Protein AF-A0A2E0SB12-F1 (afdb_monomer)

Sequence (66 aa):
MAKSYMQLQESEGHLLAAASRLYSAYLTSDQYTGDNEATLMRKAIQETLQMANAIDATVIADNEVE

pLDDT: mean 87.95, std 14.28, range [45.94, 98.12]

Nearest PDB structures (foldseek):
  6exn-assembly1_R  TM=5.042E-01  e=6.045E+00  Saccharomyces cerevisiae S288C
  8ssg-assembly1_A-2  TM=3.924E-01  e=7.327E+00  Hydrogenobacter thermophilus TK-6

Radius of gyration: 15.78 Å; Cα contacts (8 Å, |Δi|>4): 27; chains: 1; bounding box: 34×37×42 Å

Solvent-accessible surface area (backbone atoms only — not comparable to full-atom values): 3945 Å² total; per-residue (Å²): 131,85,82,79,79,85,78,72,54,72,70,55,49,53,49,49,59,51,15,50,51,48,29,52,53,38,66,76,35,93,80,50,76,89,82,46,64,72,58,47,45,52,49,20,45,51,54,40,51,52,51,51,52,52,50,52,55,50,55,51,56,64,69,66,75,118

Foldseek 3Di:
DDPPPPDDDPVRVVLVVQLVVQLVVCCVDPVDPPPCSVVSSVVSSVVSVVVVVVVVVVVVVVVVPD

Secondary structure (DSSP, 8-state):
---------HHHHHHHHHHHHHHHHHHTSTT--SS-HHHHHHHHHHHHHHHHHHHHHHHHHHHT--

Structure (mmCIF, N/CA/C/O backbone):
data_AF-A0A2E0SB12-F1
#
_entry.id   AF-A0A2E0SB12-F1
#
loop_
_atom_site.group_PDB
_atom_site.id
_atom_site.type_symbol
_atom_site.label_atom_id
_atom_site.label_alt_id
_atom_site.label_comp_id
_atom_site.label_asym_id
_atom_site.label_entity_id
_atom_site.label_seq_id
_atom_site.pdbx_PDB_ins_code
_atom_site.Cartn_x
_atom_site.Cartn_y
_atom_site.Cartn_z
_atom_site.occupancy
_atom_site.B_iso_or_equiv
_atom_site.auth_seq_id
_atom_site.auth_comp_id
_atom_site.auth_asym_id
_atom_site.auth_atom_id
_atom_site.pdbx_PDB_model_num
ATOM 1 N N . MET A 1 1 ? -2.967 28.965 11.668 1.00 45.94 1 MET A N 1
ATOM 2 C CA . MET A 1 1 ? -2.310 27.687 11.321 1.00 45.94 1 MET A CA 1
ATOM 3 C C . MET A 1 1 ? -1.738 27.829 9.923 1.00 45.94 1 MET A C 1
ATOM 5 O O . MET A 1 1 ? -2.484 28.212 9.030 1.00 45.94 1 MET A O 1
ATOM 9 N N . ALA A 1 2 ? -0.430 27.647 9.747 1.00 47.78 2 ALA A N 1
ATOM 10 C CA . ALA A 1 2 ? 0.192 27.732 8.428 1.00 47.78 2 ALA A CA 1
ATOM 11 C C . ALA A 1 2 ?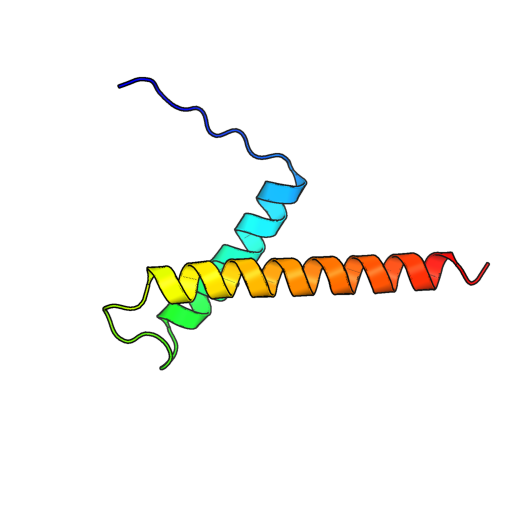 -0.394 26.634 7.526 1.00 47.78 2 ALA A C 1
ATOM 13 O O . ALA A 1 2 ? -0.402 25.466 7.915 1.00 47.78 2 ALA A O 1
ATOM 14 N N . LYS A 1 3 ? -0.926 27.003 6.354 1.00 53.72 3 LYS A N 1
ATOM 15 C CA . LYS A 1 3 ? -1.322 26.030 5.329 1.00 53.72 3 LYS A CA 1
ATOM 16 C C . LYS A 1 3 ? -0.050 25.331 4.856 1.00 53.72 3 LYS A C 1
ATOM 18 O O . LYS A 1 3 ? 0.727 25.917 4.110 1.00 53.72 3 LYS A O 1
ATOM 23 N N . SER A 1 4 ? 0.165 24.105 5.318 1.00 62.12 4 SER A N 1
ATOM 24 C CA . SER A 1 4 ? 1.132 23.210 4.696 1.00 62.12 4 SER A CA 1
ATOM 25 C C . SER A 1 4 ? 0.549 22.810 3.345 1.00 62.12 4 SER A C 1
ATOM 27 O O . SER A 1 4 ? -0.379 22.003 3.279 1.00 62.12 4 SER A O 1
ATOM 29 N N . TYR A 1 5 ? 1.001 23.459 2.272 1.00 65.88 5 TYR A N 1
ATOM 30 C CA . TYR A 1 5 ? 0.698 23.002 0.922 1.00 65.88 5 TYR A CA 1
ATOM 31 C C . TYR A 1 5 ? 1.538 21.752 0.686 1.00 65.88 5 TYR A C 1
ATOM 33 O O . TYR A 1 5 ? 2.707 21.836 0.321 1.00 65.88 5 TYR A O 1
ATOM 41 N N . MET A 1 6 ? 0.962 20.590 0.990 1.00 73.56 6 MET A N 1
ATOM 42 C CA . MET A 1 6 ? 1.608 19.312 0.732 1.00 73.56 6 MET A CA 1
ATOM 43 C C . MET A 1 6 ? 1.608 19.092 -0.781 1.00 73.56 6 MET A C 1
ATOM 45 O O . MET A 1 6 ? 0.575 18.772 -1.367 1.00 73.56 6 MET A O 1
ATOM 49 N N . GLN A 1 7 ? 2.747 19.350 -1.416 1.00 81.75 7 GLN A N 1
ATOM 50 C CA . GLN A 1 7 ? 2.943 19.121 -2.839 1.00 81.75 7 GLN A CA 1
ATOM 51 C C . GLN A 1 7 ? 3.699 17.806 -2.997 1.00 81.75 7 GLN A C 1
ATOM 53 O O . GLN A 1 7 ? 4.883 17.729 -2.684 1.00 81.75 7 GLN A O 1
ATOM 58 N N . LEU A 1 8 ? 2.980 16.772 -3.424 1.00 82.94 8 LEU A N 1
ATOM 59 C CA . LEU A 1 8 ? 3.569 15.482 -3.765 1.00 82.94 8 LEU A CA 1
ATOM 60 C C . LEU A 1 8 ? 4.209 15.566 -5.150 1.00 82.94 8 LEU A C 1
ATOM 62 O O . LEU A 1 8 ? 3.689 16.250 -6.038 1.00 82.94 8 LEU A O 1
ATOM 66 N N . GLN A 1 9 ? 5.311 14.851 -5.342 1.00 89.62 9 GLN A N 1
ATOM 67 C CA . GLN A 1 9 ? 5.819 14.568 -6.679 1.00 89.62 9 GLN A CA 1
ATOM 68 C C . GLN A 1 9 ? 4.806 13.706 -7.450 1.00 89.62 9 GLN A C 1
ATOM 70 O O . GLN A 1 9 ? 3.971 13.017 -6.864 1.00 89.62 9 GLN A O 1
ATOM 75 N N . GLU A 1 10 ? 4.866 13.733 -8.780 1.00 89.62 10 GLU A N 1
ATOM 76 C CA . GLU A 1 10 ? 3.927 12.988 -9.630 1.00 89.62 10 GLU A CA 1
ATOM 77 C C . GLU A 1 10 ? 3.946 11.478 -9.329 1.00 89.62 10 GLU A C 1
ATOM 79 O O . GLU A 1 10 ? 2.898 10.862 -9.126 1.00 89.62 10 GLU A O 1
ATOM 84 N N . SER A 1 11 ? 5.144 10.905 -9.178 1.00 87.69 11 SER A N 1
ATOM 85 C CA . SER A 1 11 ? 5.348 9.511 -8.768 1.00 87.69 11 SER A CA 1
ATOM 86 C C . SER A 1 11 ? 4.724 9.206 -7.403 1.00 87.69 11 SER A C 1
ATOM 88 O O . SER A 1 11 ? 4.022 8.206 -7.250 1.00 87.69 11 SER A O 1
ATOM 90 N N . GLU A 1 12 ? 4.905 10.089 -6.420 1.00 89.69 12 GLU A N 1
ATOM 91 C CA . GLU A 1 12 ? 4.297 9.962 -5.091 1.00 89.69 12 GLU A CA 1
ATOM 92 C C . GLU A 1 12 ? 2.765 10.033 -5.159 1.00 89.69 12 GLU A C 1
ATOM 94 O O . GLU A 1 12 ? 2.082 9.320 -4.424 1.00 89.69 12 GLU A O 1
ATOM 99 N N . GLY A 1 13 ? 2.209 10.834 -6.072 1.00 93.12 13 GLY A N 1
ATOM 100 C CA . GLY A 1 13 ? 0.773 10.891 -6.344 1.00 93.12 13 GLY A CA 1
ATOM 101 C C . GLY A 1 13 ? 0.222 9.570 -6.888 1.00 93.12 13 GLY A C 1
ATOM 102 O O . GLY A 1 13 ? -0.828 9.103 -6.436 1.00 93.12 13 GLY A O 1
ATOM 103 N N . HIS A 1 14 ? 0.942 8.923 -7.808 1.00 93.75 14 HIS A N 1
ATOM 104 C CA . HIS A 1 14 ? 0.571 7.601 -8.319 1.00 93.75 14 HIS A CA 1
ATOM 105 C C . HIS A 1 14 ? 0.641 6.520 -7.239 1.00 93.75 14 HIS A C 1
ATOM 107 O O . HIS A 1 14 ? -0.293 5.722 -7.110 1.00 93.75 14 HIS A O 1
ATOM 113 N N . LEU A 1 15 ? 1.703 6.524 -6.429 1.00 95.00 15 LEU A N 1
ATOM 114 C CA . LEU A 1 15 ? 1.849 5.601 -5.303 1.00 95.00 15 LEU A CA 1
ATOM 115 C C . L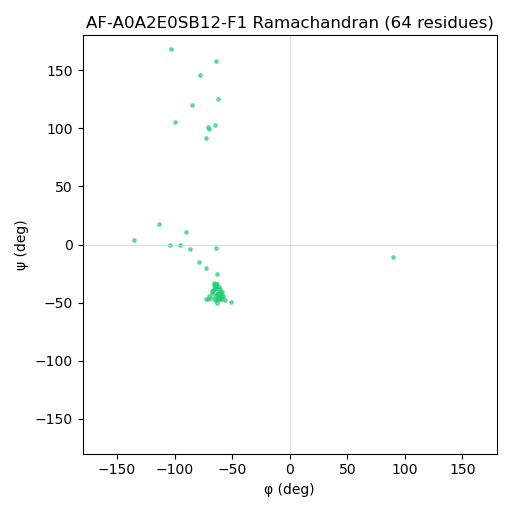EU A 1 15 ? 0.751 5.824 -4.261 1.00 95.00 15 LEU A C 1
ATOM 117 O O . LEU A 1 15 ? 0.137 4.861 -3.807 1.00 95.00 15 LEU A O 1
ATOM 121 N N . LEU A 1 16 ? 0.418 7.075 -3.937 1.00 96.00 16 LEU A N 1
ATOM 122 C CA . LEU A 1 16 ? -0.686 7.391 -3.033 1.00 96.00 16 LEU A CA 1
ATOM 123 C C . LEU A 1 16 ? -2.026 6.875 -3.576 1.00 96.00 16 LEU A C 1
ATOM 125 O O . LEU A 1 16 ? -2.816 6.301 -2.826 1.00 96.00 16 LEU A O 1
ATOM 129 N N . ALA A 1 17 ? -2.287 7.045 -4.873 1.00 96.50 17 ALA A N 1
ATOM 130 C CA . ALA A 1 17 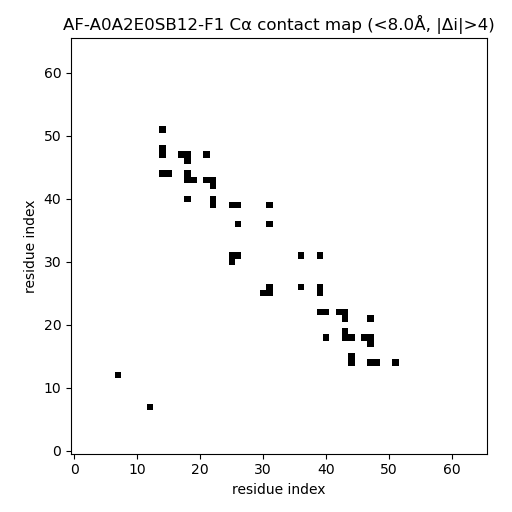? -3.506 6.551 -5.507 1.00 96.50 17 ALA A CA 1
ATOM 131 C C . ALA A 1 17 ? -3.591 5.014 -5.521 1.00 96.50 17 ALA A C 1
ATOM 133 O O . ALA A 1 17 ? -4.685 4.460 -5.435 1.00 96.50 17 ALA A O 1
ATOM 134 N N . ALA A 1 18 ? -2.468 4.304 -5.637 1.00 96.25 18 ALA A N 1
ATOM 135 C CA . ALA A 1 18 ? -2.434 2.847 -5.522 1.00 96.25 18 ALA A CA 1
ATOM 136 C C . ALA A 1 18 ? -2.623 2.386 -4.066 1.00 96.25 18 ALA A C 1
ATOM 138 O O . ALA A 1 18 ? -3.485 1.546 -3.795 1.00 96.25 18 ALA A O 1
ATOM 139 N N . ALA A 1 19 ? -1.907 3.003 -3.124 1.00 97.62 19 ALA A N 1
ATOM 140 C CA . ALA A 1 19 ? -2.008 2.697 -1.700 1.00 97.62 19 ALA A CA 1
ATOM 141 C C . ALA A 1 19 ? -3.412 2.965 -1.146 1.00 97.62 19 ALA A C 1
ATOM 143 O O . ALA A 1 19 ? -3.907 2.186 -0.335 1.00 97.62 19 ALA A O 1
ATOM 144 N N . SER A 1 20 ? -4.099 4.014 -1.611 1.00 97.50 20 SER A N 1
ATOM 145 C CA . SER A 1 20 ? -5.471 4.310 -1.181 1.00 97.50 20 SER A CA 1
ATOM 146 C C . SER A 1 20 ? -6.464 3.219 -1.589 1.00 97.50 20 SER A C 1
ATOM 148 O O . SER A 1 20 ? -7.378 2.910 -0.822 1.00 97.50 20 SER A O 1
ATOM 150 N N . ARG A 1 21 ? -6.269 2.582 -2.752 1.00 97.75 21 ARG A N 1
ATOM 151 C CA . ARG A 1 21 ? -7.089 1.448 -3.208 1.00 97.75 21 ARG A CA 1
ATOM 152 C C . ARG A 1 21 ? -6.852 0.213 -2.345 1.00 97.75 21 ARG A C 1
ATOM 154 O O . ARG A 1 21 ? -7.826 -0.391 -1.904 1.00 97.75 21 ARG A O 1
ATOM 161 N N . LEU A 1 22 ? -5.590 -0.120 -2.054 1.00 97.12 22 LEU A N 1
ATOM 162 C CA . LEU A 1 22 ? -5.254 -1.223 -1.143 1.00 97.12 22 LEU A CA 1
ATOM 163 C C . LEU A 1 22 ? -5.821 -0.987 0.256 1.00 97.12 22 LEU A C 1
ATOM 165 O O . LEU A 1 22 ? -6.463 -1.865 0.825 1.00 97.12 22 LEU A O 1
ATOM 169 N N . TYR A 1 23 ? -5.646 0.222 0.785 1.00 97.88 23 TYR A N 1
ATOM 170 C CA . TYR A 1 23 ? -6.167 0.576 2.097 1.00 97.88 23 TYR A CA 1
ATOM 171 C C . TYR A 1 23 ? -7.696 0.473 2.149 1.00 97.88 23 TYR A C 1
ATOM 173 O O . TYR A 1 23 ? -8.240 -0.120 3.077 1.00 97.88 23 TYR A O 1
ATOM 181 N N . SER A 1 24 ? -8.387 0.964 1.116 1.00 97.56 24 SER A N 1
ATOM 182 C CA . SER A 1 24 ? -9.844 0.833 1.001 1.00 97.56 24 SER A CA 1
ATOM 183 C C . SER A 1 24 ? -10.284 -0.632 0.979 1.00 97.56 24 SER A C 1
ATOM 185 O O . SER A 1 24 ? -11.260 -0.978 1.636 1.00 97.56 24 SER A O 1
ATOM 187 N N . ALA A 1 25 ? -9.549 -1.500 0.277 1.00 97.56 25 ALA A N 1
ATOM 188 C CA . ALA A 1 25 ? -9.824 -2.935 0.256 1.00 97.56 25 ALA A CA 1
ATOM 189 C C . ALA A 1 25 ? -9.615 -3.598 1.627 1.00 97.56 25 ALA A C 1
ATOM 191 O O . ALA A 1 25 ? -10.366 -4.498 1.992 1.00 97.56 25 ALA A O 1
ATOM 192 N N . TYR A 1 26 ? -8.635 -3.155 2.420 1.00 97.12 26 TYR A N 1
ATOM 193 C CA . TYR A 1 26 ? -8.471 -3.677 3.777 1.00 97.12 26 TYR A CA 1
ATOM 194 C C . TYR A 1 26 ? -9.618 -3.277 4.698 1.00 97.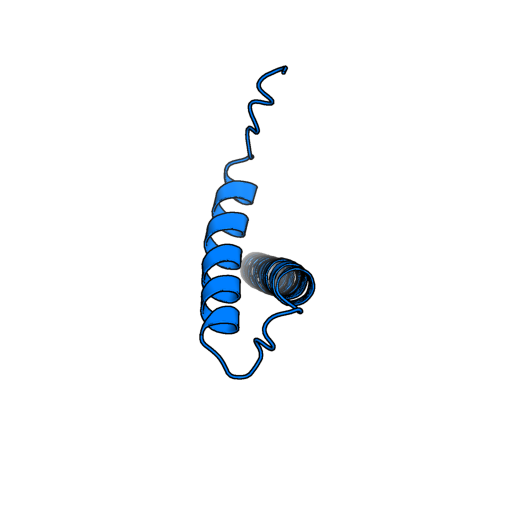12 26 TYR A C 1
ATOM 196 O O . TYR A 1 26 ? -10.092 -4.127 5.449 1.00 97.12 26 TYR A O 1
ATOM 204 N N . LEU A 1 27 ? -10.084 -2.027 4.610 1.00 95.69 27 LEU A N 1
ATOM 205 C CA . LEU A 1 27 ? -11.200 -1.525 5.417 1.00 95.69 27 LEU A CA 1
ATOM 206 C C . LEU A 1 27 ? -12.524 -2.247 5.136 1.00 95.69 27 LEU A C 1
ATOM 208 O O . LEU A 1 27 ? -13.389 -2.286 6.006 1.00 95.69 27 LEU A O 1
ATOM 212 N N . THR A 1 28 ? -12.693 -2.815 3.941 1.00 95.75 28 THR A N 1
ATOM 213 C CA . THR A 1 28 ? -13.885 -3.594 3.568 1.00 95.75 28 THR A CA 1
ATOM 214 C C . THR A 1 28 ? -13.717 -5.102 3.755 1.00 95.75 28 THR A C 1
ATOM 216 O O . THR A 1 28 ? -14.650 -5.854 3.482 1.00 95.75 28 THR A O 1
ATOM 219 N N . SER A 1 29 ? -12.545 -5.550 4.210 1.00 94.50 29 SER A N 1
ATOM 220 C CA . SER A 1 29 ? -12.236 -6.959 4.461 1.00 94.50 29 SER A CA 1
ATOM 221 C C . SER A 1 29 ? -12.274 -7.293 5.951 1.00 94.50 29 SER A C 1
ATOM 223 O O . SER A 1 29 ? -12.197 -6.404 6.798 1.00 94.50 29 SER A O 1
ATOM 225 N N . ASP A 1 30 ? -12.243 -8.586 6.275 1.00 94.69 30 ASP A N 1
ATOM 226 C CA . ASP A 1 30 ? -12.138 -9.077 7.658 1.00 94.69 30 ASP A CA 1
ATOM 227 C C . ASP A 1 30 ? -10.811 -8.699 8.353 1.00 94.69 30 ASP A C 1
ATOM 229 O O . ASP A 1 30 ? -10.612 -8.999 9.528 1.00 94.69 30 ASP A O 1
ATOM 233 N N . GLN A 1 31 ? -9.876 -8.043 7.649 1.00 92.81 31 GLN A N 1
ATOM 234 C CA . GLN A 1 31 ? -8.651 -7.513 8.253 1.00 92.81 31 GLN A CA 1
ATOM 235 C C . GLN A 1 31 ? -8.901 -6.277 9.124 1.00 92.81 31 GLN A C 1
ATOM 237 O O . GLN A 1 31 ? -8.047 -5.953 9.950 1.00 92.81 31 GLN A O 1
ATOM 242 N N . TYR A 1 32 ? -10.015 -5.565 8.945 1.00 95.44 32 TYR A N 1
ATOM 243 C CA . TYR A 1 32 ? -10.330 -4.380 9.736 1.00 95.44 32 TYR A CA 1
ATOM 244 C C . TYR A 1 32 ? -11.012 -4.748 11.055 1.00 95.44 3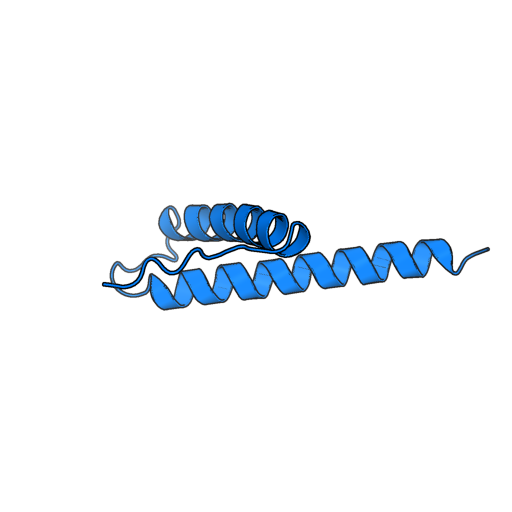2 TYR A C 1
ATOM 246 O O . TYR A 1 32 ? -12.085 -5.346 11.068 1.00 95.44 32 TYR A O 1
ATOM 254 N N . THR A 1 33 ? -10.391 -4.366 12.172 1.00 95.62 33 THR A N 1
ATOM 255 C CA . THR A 1 33 ? -10.863 -4.697 13.530 1.00 95.62 33 THR A CA 1
ATOM 256 C C . THR A 1 33 ? -11.529 -3.526 14.251 1.00 95.62 33 THR A C 1
ATOM 258 O O . THR A 1 33 ? -11.996 -3.693 15.374 1.00 95.62 33 THR A O 1
ATOM 261 N N . GLY A 1 34 ? -11.613 -2.348 13.623 1.00 93.06 34 GLY A N 1
ATOM 262 C CA . GLY A 1 34 ? -12.174 -1.137 14.238 1.00 93.06 34 GLY A CA 1
ATOM 263 C C . GLY A 1 34 ? -11.166 -0.263 14.989 1.00 93.06 34 GLY A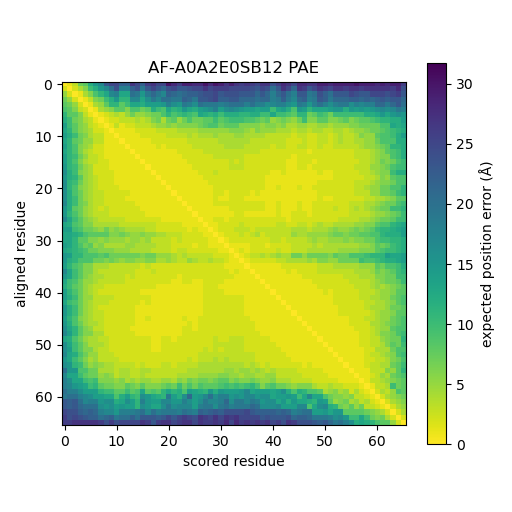 C 1
ATOM 264 O O . GLY A 1 34 ? -11.512 0.847 15.378 1.00 93.06 34 GLY A O 1
ATOM 265 N N . ASP A 1 35 ? -9.949 -0.760 15.216 1.00 95.81 35 ASP A N 1
ATOM 266 C CA . ASP A 1 35 ? -8.885 -0.083 15.971 1.00 95.81 35 ASP A CA 1
ATOM 267 C C . ASP A 1 35 ? -7.501 -0.164 15.294 1.00 95.81 35 ASP A C 1
ATOM 269 O O . ASP A 1 35 ? -6.490 0.287 15.844 1.00 95.81 35 ASP A O 1
ATOM 273 N N . ASN A 1 36 ? -7.432 -0.753 14.097 1.00 96.81 36 ASN A N 1
ATOM 274 C CA . ASN A 1 36 ? -6.189 -1.045 13.389 1.00 96.81 36 ASN A CA 1
ATOM 275 C C . ASN A 1 36 ? -6.002 -0.250 12.084 1.00 96.81 36 ASN A C 1
ATOM 277 O O . ASN A 1 36 ? -5.130 -0.594 11.279 1.00 96.81 36 ASN A O 1
ATOM 281 N N . GLU A 1 37 ? -6.738 0.847 11.889 1.00 96.50 37 GLU A N 1
A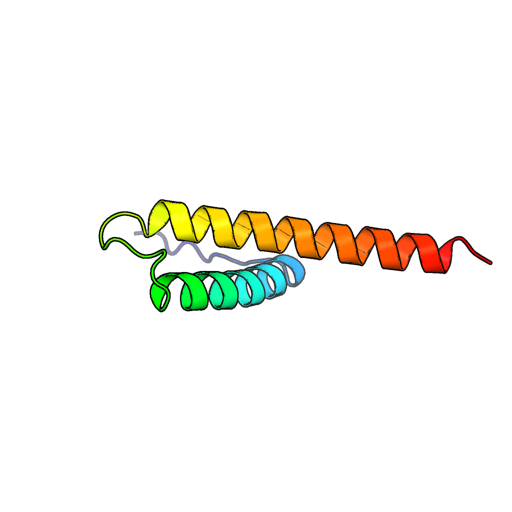TOM 282 C CA . GLU A 1 37 ? -6.680 1.719 10.706 1.00 96.50 37 GLU A CA 1
ATOM 283 C C . GLU A 1 37 ? -5.245 2.138 10.377 1.00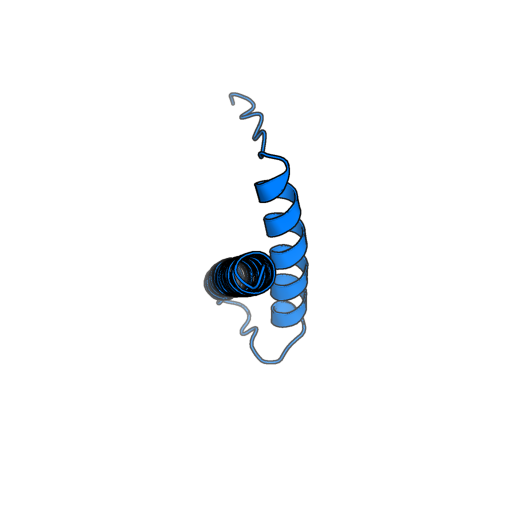 96.50 37 GLU A C 1
ATOM 285 O O . GLU A 1 37 ? -4.773 1.986 9.251 1.00 96.50 37 GLU A O 1
ATOM 290 N N . ALA A 1 38 ? -4.508 2.623 11.382 1.00 97.06 38 ALA A N 1
ATOM 291 C CA . ALA A 1 38 ? -3.137 3.092 11.199 1.00 97.06 38 ALA A CA 1
ATOM 292 C C . ALA A 1 38 ? -2.187 1.968 10.757 1.00 97.06 38 ALA A C 1
ATOM 294 O O . ALA A 1 38 ? -1.256 2.205 9.984 1.00 97.06 38 ALA A O 1
ATOM 295 N N . THR A 1 39 ? -2.420 0.745 11.231 1.00 97.69 39 THR A N 1
ATOM 296 C CA . THR A 1 39 ? -1.635 -0.436 10.856 1.00 97.69 39 THR A CA 1
ATOM 297 C C . THR A 1 39 ? -1.933 -0.841 9.417 1.00 97.69 39 THR A C 1
ATOM 299 O O . THR A 1 39 ? -1.003 -1.032 8.634 1.00 97.69 39 THR A O 1
ATOM 302 N N . LEU A 1 40 ? -3.212 -0.900 9.042 1.00 97.75 40 LEU A N 1
ATOM 303 C CA . LEU A 1 40 ? -3.643 -1.232 7.683 1.00 97.75 40 LEU A CA 1
ATOM 304 C C . LEU A 1 40 ? -3.190 -0.183 6.662 1.00 97.75 40 LEU A C 1
ATOM 306 O O . LEU A 1 40 ? -2.757 -0.538 5.568 1.00 97.75 40 LEU A O 1
ATOM 310 N N . MET A 1 41 ? -3.206 1.099 7.028 1.00 98.00 41 MET A N 1
ATOM 311 C CA . MET A 1 41 ? -2.693 2.179 6.185 1.00 98.00 41 MET A CA 1
ATOM 312 C C . MET A 1 41 ? -1.191 2.021 5.923 1.00 98.00 41 MET A C 1
ATOM 314 O O . MET A 1 41 ? -0.755 2.096 4.775 1.00 98.00 41 MET A O 1
ATOM 318 N N . ARG A 1 42 ? -0.386 1.758 6.963 1.00 97.81 42 ARG A N 1
ATOM 319 C CA . ARG A 1 42 ? 1.057 1.509 6.787 1.00 97.81 42 ARG A CA 1
ATOM 320 C C . ARG A 1 42 ? 1.313 0.282 5.919 1.00 97.81 42 ARG A C 1
ATOM 322 O O . ARG A 1 42 ? 2.170 0.344 5.042 1.00 97.81 42 ARG A O 1
ATOM 329 N N . LYS A 1 43 ? 0.554 -0.794 6.135 1.00 97.69 43 LYS A N 1
ATOM 330 C CA . LYS A 1 43 ? 0.635 -2.018 5.332 1.00 97.69 43 LYS A CA 1
ATOM 331 C C . LYS A 1 43 ? 0.351 -1.734 3.854 1.00 97.69 43 LYS A C 1
ATOM 333 O O . LYS A 1 43 ? 1.148 -2.114 3.006 1.00 97.69 43 LYS A O 1
ATOM 338 N N . ALA A 1 44 ? -0.707 -0.981 3.550 1.00 98.12 44 ALA A N 1
ATOM 339 C CA . ALA A 1 44 ? -1.069 -0.634 2.175 1.00 98.12 44 ALA A CA 1
ATOM 340 C C . ALA A 1 44 ? 0.032 0.171 1.464 1.00 98.12 44 ALA A C 1
ATOM 342 O O . ALA A 1 44 ? 0.331 -0.076 0.295 1.00 98.12 44 ALA A O 1
ATOM 343 N N . ILE A 1 45 ? 0.668 1.109 2.173 1.00 97.81 45 ILE A N 1
ATOM 344 C CA . ILE A 1 45 ? 1.806 1.876 1.645 1.00 97.81 45 ILE A CA 1
ATOM 345 C C . ILE A 1 45 ? 2.998 0.949 1.376 1.00 97.81 45 ILE A C 1
ATOM 347 O O . ILE A 1 45 ? 3.581 1.004 0.295 1.00 97.81 45 ILE A O 1
ATOM 351 N N . GLN A 1 46 ? 3.349 0.079 2.325 1.00 97.94 46 GLN A N 1
ATOM 352 C CA . GLN A 1 46 ? 4.471 -0.854 2.181 1.00 97.94 46 GLN A CA 1
ATOM 353 C C . GLN A 1 46 ? 4.279 -1.818 1.009 1.00 97.94 46 GLN A C 1
ATOM 355 O O . GLN A 1 46 ? 5.190 -1.972 0.198 1.00 97.94 46 GLN A O 1
ATOM 360 N N . GLU A 1 47 ? 3.099 -2.421 0.879 1.00 97.81 47 GLU A N 1
ATOM 361 C CA . GLU A 1 47 ? 2.792 -3.323 -0.236 1.00 97.81 47 GLU A CA 1
ATOM 362 C C . GLU A 1 47 ? 2.793 -2.579 -1.579 1.00 97.81 47 GLU A C 1
ATOM 364 O O . GLU A 1 47 ? 3.292 -3.097 -2.574 1.00 97.81 47 GLU A O 1
ATOM 369 N N . THR A 1 48 ? 2.340 -1.321 -1.609 1.00 97.75 48 THR A N 1
ATOM 370 C CA . THR A 1 48 ? 2.433 -0.484 -2.817 1.00 97.75 48 THR A CA 1
ATOM 371 C C . THR A 1 48 ? 3.876 -0.238 -3.243 1.00 97.75 48 THR A C 1
ATOM 373 O O . THR A 1 48 ? 4.189 -0.350 -4.427 1.00 97.75 48 THR A O 1
ATOM 376 N N . LEU A 1 49 ? 4.770 0.057 -2.298 1.00 96.62 49 LEU A N 1
ATOM 377 C CA . LEU A 1 49 ? 6.194 0.237 -2.592 1.00 96.62 49 LEU A CA 1
ATOM 378 C C . LEU A 1 49 ? 6.839 -1.066 -3.075 1.00 96.62 49 LEU A C 1
ATOM 380 O O . LEU A 1 49 ? 7.649 -1.041 -3.996 1.00 96.62 49 LEU A O 1
ATOM 384 N N . GLN A 1 50 ? 6.454 -2.210 -2.503 1.00 96.94 50 GLN A N 1
ATOM 385 C CA . GLN A 1 50 ? 6.915 -3.518 -2.976 1.00 96.94 50 GLN A CA 1
ATOM 386 C C . GLN A 1 50 ? 6.472 -3.788 -4.417 1.00 96.94 50 GLN A C 1
ATOM 388 O O . GLN A 1 50 ? 7.292 -4.217 -5.225 1.00 96.94 50 GLN A O 1
ATOM 393 N N . MET A 1 51 ? 5.215 -3.487 -4.763 1.00 95.75 51 MET A N 1
ATOM 394 C CA . MET A 1 51 ? 4.726 -3.603 -6.142 1.00 95.75 51 MET A CA 1
ATOM 395 C C . MET A 1 51 ? 5.487 -2.678 -7.093 1.00 95.75 51 MET A C 1
ATOM 397 O O . MET A 1 51 ? 5.897 -3.115 -8.164 1.00 95.75 51 MET A O 1
ATOM 401 N N . ALA A 1 52 ? 5.706 -1.421 -6.701 1.00 94.31 52 ALA A N 1
ATOM 402 C CA . ALA A 1 52 ? 6.444 -0.460 -7.515 1.00 94.31 52 ALA A CA 1
ATOM 403 C C . ALA A 1 52 ? 7.880 -0.933 -7.792 1.00 94.31 52 ALA A C 1
ATOM 405 O O . ALA A 1 52 ? 8.299 -0.950 -8.945 1.00 94.31 52 ALA A O 1
ATOM 406 N N . ASN A 1 53 ? 8.591 -1.402 -6.762 1.00 94.19 53 ASN A N 1
ATOM 407 C CA . ASN A 1 53 ? 9.946 -1.940 -6.908 1.00 94.19 53 ASN A CA 1
ATOM 408 C C . ASN A 1 53 ? 9.983 -3.206 -7.778 1.00 94.19 53 ASN A C 1
ATOM 410 O O . ASN A 1 53 ? 10.925 -3.401 -8.537 1.00 94.19 53 ASN A O 1
ATOM 414 N N . ALA A 1 54 ? 8.972 -4.076 -7.680 1.00 94.31 54 ALA A N 1
ATOM 415 C CA . ALA A 1 54 ? 8.889 -5.276 -8.510 1.00 94.31 54 ALA A CA 1
ATOM 416 C C . ALA A 1 54 ? 8.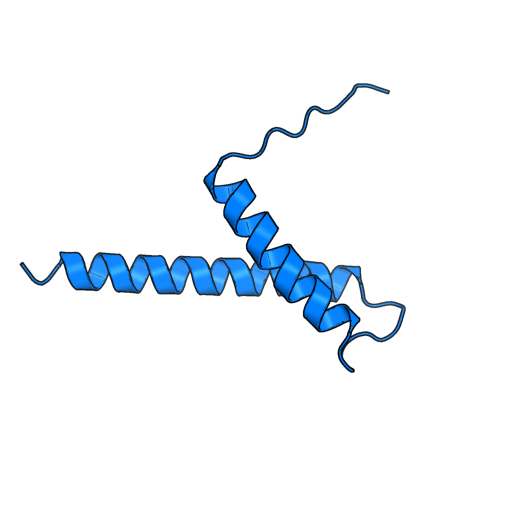661 -4.941 -9.994 1.00 94.31 54 ALA A C 1
ATOM 418 O O . ALA A 1 54 ? 9.261 -5.572 -10.865 1.00 94.31 54 ALA A O 1
ATOM 419 N N . ILE A 1 55 ? 7.823 -3.940 -10.280 1.00 90.62 55 ILE A N 1
ATOM 420 C CA . ILE A 1 55 ? 7.621 -3.428 -11.641 1.00 90.62 55 ILE A CA 1
ATOM 421 C C . ILE A 1 55 ? 8.926 -2.838 -12.173 1.00 90.62 55 ILE A C 1
ATOM 423 O O . ILE A 1 55 ? 9.351 -3.225 -13.256 1.00 90.62 55 ILE A O 1
ATOM 427 N N . ASP A 1 56 ? 9.573 -1.958 -11.407 1.00 88.88 56 ASP A N 1
ATOM 428 C CA . ASP A 1 56 ? 10.837 -1.321 -11.793 1.00 88.88 56 ASP A CA 1
ATOM 429 C C . ASP A 1 56 ? 11.918 -2.364 -12.115 1.00 88.88 56 ASP A C 1
ATOM 431 O O . ASP A 1 56 ? 12.497 -2.348 -13.198 1.00 88.88 56 ASP A O 1
ATOM 435 N N . ALA A 1 57 ? 12.093 -3.363 -11.244 1.00 89.50 57 ALA A N 1
ATOM 436 C CA . ALA A 1 57 ? 13.036 -4.456 -11.465 1.00 89.50 57 ALA A CA 1
ATOM 437 C C . ALA A 1 57 ? 12.725 -5.280 -12.728 1.00 89.50 57 ALA A C 1
ATOM 439 O O . ALA A 1 57 ? 13.644 -5.688 -13.433 1.00 89.50 57 ALA A O 1
ATOM 440 N N . THR A 1 58 ? 11.444 -5.519 -13.024 1.00 88.38 58 THR A N 1
ATOM 441 C CA . THR A 1 58 ? 11.029 -6.270 -14.222 1.00 88.38 58 THR A CA 1
ATOM 442 C C . THR A 1 58 ? 11.288 -5.463 -15.494 1.00 88.38 58 THR A C 1
ATOM 444 O O . THR A 1 58 ? 11.832 -5.989 -16.457 1.00 88.38 58 THR A O 1
ATOM 447 N N . VAL A 1 59 ? 10.954 -4.171 -15.485 1.00 83.62 59 VAL A N 1
ATOM 448 C CA . VAL A 1 59 ? 11.161 -3.276 -16.632 1.00 83.62 59 VAL A CA 1
ATOM 449 C C . VAL A 1 59 ? 12.651 -3.066 -16.914 1.00 83.62 59 VAL A C 1
ATOM 451 O O . VAL A 1 59 ? 13.051 -3.039 -18.074 1.00 83.62 59 VAL A O 1
ATOM 454 N N . ILE A 1 60 ? 13.486 -2.930 -15.879 1.00 75.25 60 ILE A N 1
ATOM 455 C CA . ILE A 1 60 ? 14.944 -2.839 -16.042 1.00 75.25 60 ILE A CA 1
ATOM 456 C C . ILE A 1 60 ? 15.494 -4.137 -16.634 1.00 75.25 60 ILE A C 1
ATOM 458 O O . ILE A 1 60 ? 16.245 -4.075 -17.601 1.00 75.25 60 ILE A O 1
ATOM 462 N N . ALA A 1 61 ? 15.085 -5.294 -16.104 1.00 69.75 61 ALA A N 1
ATOM 463 C CA . ALA A 1 61 ? 15.540 -6.588 -16.604 1.00 69.75 61 ALA A CA 1
ATOM 464 C C . ALA A 1 61 ? 15.204 -6.789 -18.089 1.00 69.75 61 ALA A C 1
ATOM 466 O O . ALA A 1 61 ? 16.060 -7.262 -18.826 1.00 69.75 61 ALA A O 1
ATOM 467 N N . ASP A 1 62 ? 14.012 -6.383 -18.541 1.00 67.44 62 ASP A N 1
ATOM 468 C CA . ASP A 1 62 ? 13.628 -6.446 -19.959 1.00 67.44 62 ASP A CA 1
ATOM 469 C C . ASP A 1 62 ? 14.492 -5.530 -20.847 1.00 67.44 62 ASP A C 1
ATOM 471 O O . ASP A 1 62 ? 14.808 -5.890 -21.980 1.00 67.44 62 ASP A O 1
ATOM 475 N N . ASN A 1 63 ? 14.919 -4.372 -20.335 1.00 66.69 63 ASN A N 1
ATOM 476 C CA . ASN A 1 63 ? 15.776 -3.433 -21.067 1.00 66.69 63 ASN A CA 1
ATOM 477 C C . ASN A 1 63 ? 17.262 -3.843 -21.099 1.00 66.69 63 ASN A C 1
ATOM 479 O O . ASN A 1 63 ? 18.020 -3.287 -21.888 1.00 66.69 63 ASN A O 1
ATOM 483 N N . GLU A 1 64 ? 17.699 -4.784 -20.255 1.00 60.72 64 GLU A N 1
ATOM 484 C CA . GLU A 1 64 ? 19.080 -5.295 -20.230 1.00 60.72 64 GLU A CA 1
ATOM 485 C C . GLU A 1 64 ? 19.320 -6.462 -21.213 1.00 60.72 64 GLU A C 1
ATOM 487 O O . GLU A 1 64 ? 20.452 -6.925 -21.343 1.00 60.72 64 GLU A O 1
ATOM 492 N N . VAL A 1 65 ? 18.282 -6.947 -21.911 1.00 59.44 65 VAL A N 1
ATOM 493 C CA . VAL A 1 65 ? 18.369 -8.089 -22.852 1.00 59.44 65 VAL A CA 1
ATOM 494 C C . VAL A 1 65 ? 18.701 -7.663 -24.299 1.00 59.44 65 VAL A C 1
ATOM 496 O O . VAL A 1 65 ? 18.634 -8.492 -25.207 1.00 59.44 65 VAL A O 1
ATOM 499 N N . GLU A 1 66 ? 19.086 -6.404 -24.539 1.00 49.34 66 GLU A N 1
ATOM 500 C CA . GLU A 1 66 ? 19.616 -5.943 -25.842 1.00 49.34 66 GLU A CA 1
ATOM 501 C C . GLU A 1 66 ? 21.148 -6.029 -25.951 1.00 49.34 66 GLU A C 1
ATOM 503 O O . GLU A 1 66 ? 21.862 -5.500 -25.068 1.00 49.34 66 GLU A O 1
#

Mean predicted aligned error: 6.37 Å